Protein AF-M1ERZ3-F1 (afdb_monomer)

Radius of gyration: 27.0 Å; Cα contacts (8 Å, |Δi|>4): 35; chains: 1; bounding box: 50×41×69 Å

pLDDT: mean 72.12, std 11.9, range [40.16, 90.0]

Mean predicted aligned error: 15.04 Å

Organism: Mustela putorius furo (NCBI:txid9669)

Structure (mmCIF, N/CA/C/O backbone):
data_AF-M1ERZ3-F1
#
_entry.id   AF-M1ERZ3-F1
#
loop_
_atom_site.group_PDB
_atom_site.id
_atom_site.type_symbol
_atom_site.label_atom_id
_atom_site.label_alt_id
_atom_site.label_comp_id
_atom_site.label_asym_id
_atom_site.label_entity_id
_atom_site.label_seq_id
_atom_site.pdbx_PDB_ins_code
_atom_site.Cartn_x
_atom_site.Cartn_y
_atom_site.Cartn_z
_atom_site.occupancy
_atom_site.B_iso_or_equiv
_atom_site.auth_seq_id
_atom_site.auth_comp_id
_atom_site.auth_asym_id
_atom_site.auth_atom_id
_atom_site.pdbx_PDB_model_num
ATOM 1 N N . ILE A 1 1 ? -3.217 7.602 2.844 1.00 76.25 1 ILE A N 1
ATOM 2 C CA . ILE A 1 1 ? -3.000 8.578 1.744 1.00 76.25 1 ILE A CA 1
ATOM 3 C C . ILE A 1 1 ? -1.600 8.424 1.142 1.00 76.25 1 ILE A C 1
ATOM 5 O O . ILE A 1 1 ? -1.523 8.139 -0.041 1.00 76.25 1 ILE A O 1
ATOM 9 N N . ALA A 1 2 ? -0.514 8.481 1.926 1.00 77.56 2 ALA A N 1
ATOM 10 C CA . ALA A 1 2 ? 0.859 8.292 1.421 1.00 77.56 2 ALA A CA 1
ATOM 11 C C . ALA A 1 2 ? 1.085 6.985 0.623 1.00 77.56 2 ALA A C 1
ATOM 13 O O . ALA A 1 2 ? 1.678 7.026 -0.448 1.00 77.56 2 ALA A O 1
ATOM 14 N N . CYS A 1 3 ? 0.536 5.847 1.072 1.00 79.12 3 CYS A N 1
ATOM 15 C CA . CYS A 1 3 ? 0.616 4.578 0.329 1.00 79.12 3 CYS A CA 1
ATOM 16 C C . CYS A 1 3 ? -0.024 4.655 -1.064 1.00 79.12 3 CYS A C 1
ATOM 18 O O . CYS A 1 3 ? 0.491 4.065 -2.003 1.00 79.12 3 CYS A O 1
ATOM 20 N N . TYR A 1 4 ? -1.124 5.403 -1.202 1.00 79.06 4 TYR A N 1
ATOM 21 C CA . TYR A 1 4 ? -1.791 5.593 -2.490 1.00 79.06 4 TYR A CA 1
ATOM 22 C C . TYR A 1 4 ? -0.981 6.497 -3.417 1.00 79.06 4 TYR A C 1
ATOM 24 O O . TYR A 1 4 ? -0.911 6.223 -4.607 1.00 79.06 4 TYR A O 1
ATOM 32 N N . PHE A 1 5 ? -0.326 7.532 -2.882 1.00 81.69 5 PHE A N 1
ATOM 33 C CA . PHE A 1 5 ? 0.600 8.356 -3.663 1.00 81.69 5 PHE A CA 1
ATOM 34 C C . PHE A 1 5 ? 1.813 7.560 -4.145 1.00 81.69 5 PHE A C 1
ATOM 36 O O . PHE A 1 5 ? 2.200 7.697 -5.299 1.00 81.69 5 PHE A O 1
ATOM 43 N N . TYR A 1 6 ? 2.377 6.700 -3.295 1.00 82.75 6 TYR A N 1
ATOM 44 C CA . TYR A 1 6 ? 3.450 5.792 -3.693 1.00 82.75 6 TYR A CA 1
ATOM 45 C C . TYR A 1 6 ? 2.983 4.824 -4.788 1.00 82.75 6 TYR A C 1
ATOM 47 O O . TYR A 1 6 ? 3.605 4.734 -5.840 1.00 82.75 6 TYR A O 1
ATOM 55 N N . GLU A 1 7 ? 1.846 4.152 -4.586 1.00 82.56 7 GLU A N 1
ATOM 56 C CA . GLU A 1 7 ? 1.284 3.236 -5.583 1.00 82.56 7 GLU A CA 1
ATOM 57 C C . GLU A 1 7 ? 1.046 3.950 -6.919 1.00 82.56 7 GLU A C 1
ATOM 59 O O . GLU A 1 7 ? 1.418 3.435 -7.966 1.00 82.56 7 GLU A O 1
ATOM 64 N N . GLN A 1 8 ? 0.504 5.168 -6.885 1.00 82.88 8 GLN A N 1
ATOM 65 C CA . GLN A 1 8 ? 0.237 5.946 -8.088 1.00 82.88 8 GLN A CA 1
ATOM 66 C C . GLN A 1 8 ? 1.515 6.410 -8.801 1.00 82.88 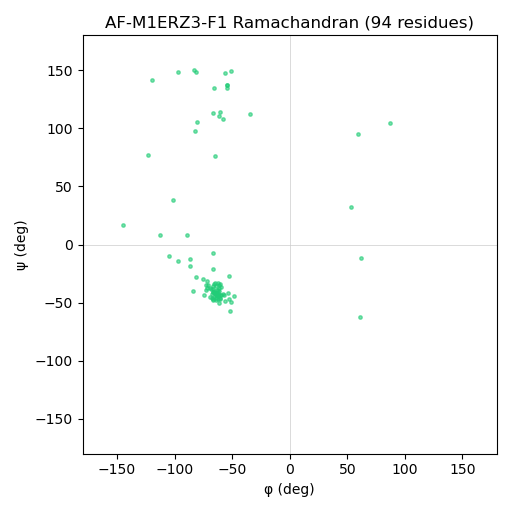8 GLN A C 1
ATOM 68 O O . GLN A 1 8 ? 1.547 6.397 -10.025 1.00 82.88 8 GLN A O 1
ATOM 73 N N . ALA A 1 9 ? 2.558 6.806 -8.068 1.00 83.31 9 ALA A N 1
ATOM 74 C CA . ALA A 1 9 ? 3.799 7.315 -8.654 1.00 83.31 9 ALA A CA 1
ATOM 75 C C . ALA A 1 9 ? 4.645 6.224 -9.333 1.00 83.31 9 ALA A C 1
ATOM 77 O O . ALA A 1 9 ? 5.348 6.505 -10.301 1.00 83.31 9 ALA A O 1
ATOM 78 N N . PHE A 1 10 ? 4.585 4.987 -8.831 1.00 81.94 10 PHE A N 1
ATOM 79 C CA . PHE A 1 10 ? 5.423 3.886 -9.316 1.00 81.94 10 PHE A CA 1
ATOM 80 C C . PHE A 1 10 ? 4.673 2.868 -10.192 1.00 81.94 10 PHE A C 1
ATOM 82 O O . PHE A 1 10 ? 5.319 2.054 -10.854 1.00 81.94 10 PHE A O 1
ATOM 89 N N . ARG A 1 11 ? 3.333 2.939 -10.273 1.00 82.06 11 ARG A N 1
ATOM 90 C CA . ARG A 1 11 ? 2.492 2.036 -11.084 1.00 82.06 11 ARG A CA 1
ATOM 91 C C . ARG A 1 11 ? 2.943 1.948 -12.543 1.00 82.06 11 ARG A C 1
ATOM 93 O O . ARG A 1 11 ? 3.098 0.838 -13.042 1.00 82.06 11 ARG A O 1
ATOM 100 N N . ASP A 1 12 ? 3.219 3.081 -13.190 1.00 79.62 12 ASP A N 1
ATOM 101 C CA . ASP A 1 12 ? 3.673 3.113 -14.589 1.00 79.62 12 ASP A CA 1
ATOM 102 C C . ASP A 1 12 ? 5.004 2.374 -14.800 1.00 79.62 12 ASP A C 1
ATOM 104 O O . ASP A 1 12 ? 5.235 1.752 -15.838 1.00 79.62 12 ASP A O 1
ATOM 108 N N . GLN A 1 13 ? 5.908 2.435 -13.819 1.00 80.50 13 GLN A N 1
ATOM 109 C CA . GLN A 1 13 ? 7.201 1.755 -13.893 1.00 80.50 13 GLN A CA 1
ATOM 110 C C . GLN A 1 13 ? 7.038 0.247 -13.684 1.00 80.50 13 GLN A C 1
ATOM 112 O O . GLN A 1 13 ? 7.599 -0.540 -14.448 1.00 80.50 13 GLN A O 1
ATOM 117 N N . TRP A 1 14 ? 6.216 -0.153 -12.708 1.00 81.56 14 TRP A N 1
ATOM 118 C CA . TRP A 1 14 ? 5.907 -1.559 -12.441 1.00 81.56 14 TRP A CA 1
ATOM 119 C C . TRP A 1 14 ? 5.215 -2.231 -13.623 1.00 81.56 14 TRP A C 1
ATOM 121 O O . TRP A 1 14 ? 5.571 -3.352 -13.975 1.00 81.56 14 TRP A O 1
ATOM 131 N N . GLU A 1 15 ? 4.269 -1.545 -14.268 1.00 79.62 15 GLU A N 1
ATOM 132 C CA . GLU A 1 15 ? 3.567 -2.057 -15.446 1.00 79.62 15 GLU A CA 1
ATOM 133 C C . GLU A 1 15 ? 4.539 -2.307 -16.603 1.00 79.62 15 GLU A C 1
ATOM 135 O O . GLU A 1 15 ? 4.548 -3.394 -17.180 1.00 79.62 15 GLU A O 1
ATOM 140 N N . ARG A 1 16 ? 5.433 -1.355 -16.895 1.00 78.56 16 ARG A N 1
ATOM 141 C CA . ARG A 1 16 ? 6.443 -1.514 -17.956 1.00 78.56 16 ARG A CA 1
ATOM 142 C C . ARG A 1 16 ? 7.399 -2.671 -17.673 1.00 78.56 16 ARG A C 1
ATOM 144 O O . ARG A 1 16 ? 7.688 -3.453 -18.580 1.00 78.56 16 ARG A O 1
ATOM 151 N N . SER A 1 17 ? 7.868 -2.807 -16.430 1.00 77.00 17 SER A N 1
ATOM 152 C CA . SER A 1 17 ? 8.701 -3.942 -16.015 1.00 77.00 17 SER A CA 1
ATOM 153 C C . SER A 1 17 ? 7.945 -5.270 -16.121 1.00 77.00 17 SER A C 1
ATOM 155 O O . SER A 1 17 ? 8.489 -6.238 -16.652 1.00 77.00 17 SER A O 1
ATOM 157 N N . TRP A 1 18 ? 6.684 -5.312 -15.687 1.00 80.00 18 TRP A N 1
ATOM 158 C CA . TRP A 1 18 ? 5.851 -6.512 -15.737 1.00 80.00 18 TRP A CA 1
ATOM 159 C C . TRP A 1 18 ? 5.547 -6.952 -17.172 1.00 80.00 18 TRP A C 1
ATOM 161 O O . TRP A 1 18 ? 5.703 -8.133 -17.484 1.00 80.00 18 TRP A O 1
ATOM 171 N N . VAL A 1 19 ? 5.180 -6.022 -18.064 1.00 80.94 19 VAL A N 1
ATOM 172 C CA . VAL A 1 19 ? 4.920 -6.317 -19.483 1.00 80.94 19 VAL A CA 1
ATOM 173 C C . VAL A 1 19 ? 6.186 -6.844 -20.155 1.00 80.94 19 VAL A C 1
ATOM 175 O O . VAL A 1 19 ? 6.125 -7.851 -20.859 1.00 80.94 19 VAL A O 1
ATOM 178 N N . ALA A 1 20 ? 7.348 -6.232 -19.902 1.00 77.81 20 ALA A N 1
ATOM 179 C CA . ALA A 1 20 ? 8.618 -6.694 -20.464 1.00 77.81 20 ALA A CA 1
ATOM 180 C C . ALA A 1 20 ? 8.969 -8.136 -20.042 1.00 77.81 20 ALA A C 1
ATOM 182 O O . ALA A 1 20 ? 9.540 -8.886 -20.832 1.00 77.81 20 ALA A O 1
ATOM 183 N N . GLN A 1 21 ? 8.604 -8.542 -18.822 1.00 76.12 21 GLN A N 1
ATOM 184 C CA . GLN A 1 21 ? 8.850 -9.893 -18.307 1.00 76.12 21 GLN A CA 1
ATOM 185 C C . GLN A 1 21 ? 7.787 -10.914 -18.736 1.00 76.12 21 GLN A C 1
ATOM 187 O O . GLN A 1 21 ? 8.114 -12.055 -19.059 1.00 76.12 21 GLN A O 1
ATOM 192 N N . SER A 1 22 ? 6.517 -10.513 -18.751 1.00 76.88 22 SER A N 1
ATOM 193 C CA . SER A 1 22 ? 5.369 -11.419 -18.888 1.00 76.88 22 SER A CA 1
ATOM 194 C C . SER A 1 22 ? 4.839 -11.519 -20.318 1.00 76.88 22 SER A C 1
ATOM 196 O O . SER A 1 22 ? 4.111 -12.459 -20.632 1.00 76.88 22 SER A O 1
ATOM 198 N N . CYS A 1 23 ? 5.231 -10.603 -21.209 1.00 81.00 23 CYS A N 1
ATOM 199 C CA . CYS A 1 23 ? 4.762 -10.544 -22.594 1.00 81.00 23 CYS A CA 1
ATOM 200 C C . CYS A 1 23 ? 4.814 -11.906 -23.317 1.00 81.00 23 CYS A C 1
ATOM 202 O O . CYS A 1 23 ? 3.836 -12.303 -23.950 1.00 81.00 23 CYS A O 1
ATOM 204 N N . LYS A 1 24 ? 5.914 -12.662 -23.169 1.00 75.75 24 LYS A N 1
ATOM 205 C CA . LYS A 1 24 ? 6.076 -13.984 -23.804 1.00 75.75 24 LYS A CA 1
ATOM 206 C C . LYS A 1 24 ? 5.095 -15.034 -23.274 1.00 75.75 24 LYS A C 1
ATOM 208 O O . LYS A 1 24 ? 4.677 -15.899 -24.030 1.00 75.75 24 LYS A O 1
ATOM 213 N N . SER A 1 25 ? 4.749 -14.968 -21.988 1.00 82.62 25 SER A N 1
ATOM 214 C CA . SER A 1 25 ? 3.871 -15.948 -21.337 1.00 82.62 25 SER A CA 1
ATOM 215 C C . SER A 1 25 ? 2.390 -15.673 -21.592 1.00 82.62 25 SER A C 1
ATOM 217 O O . SER A 1 25 ? 1.595 -16.605 -21.566 1.00 82.62 25 SER A O 1
ATOM 219 N N . TYR A 1 26 ? 2.019 -14.411 -21.812 1.00 80.69 26 TYR A N 1
ATOM 220 C CA . TYR A 1 26 ? 0.621 -13.987 -21.944 1.00 80.69 26 TYR A CA 1
ATOM 221 C C . TYR A 1 26 ? 0.254 -13.506 -23.357 1.00 80.69 26 TYR A C 1
ATOM 223 O O . TYR A 1 26 ? -0.841 -12.986 -23.549 1.00 80.69 26 TYR A O 1
ATOM 231 N N . ALA A 1 27 ? 1.147 -13.669 -24.343 1.00 79.31 27 ALA A N 1
ATOM 232 C CA . ALA A 1 27 ? 0.944 -13.252 -25.738 1.00 79.31 27 ALA A CA 1
ATOM 233 C C . ALA A 1 27 ? 0.527 -11.771 -25.904 1.00 79.31 27 ALA A C 1
ATOM 235 O O . ALA A 1 27 ? -0.213 -11.407 -26.816 1.00 79.31 27 ALA A O 1
ATOM 236 N N . ILE A 1 28 ? 1.013 -10.908 -25.010 1.00 83.38 28 ILE A N 1
ATOM 237 C CA . ILE A 1 28 ? 0.813 -9.451 -25.045 1.00 83.38 28 ILE A CA 1
ATOM 238 C C . ILE A 1 28 ? 1.840 -8.869 -26.034 1.00 83.38 28 ILE A C 1
ATOM 240 O O . ILE A 1 28 ? 2.925 -9.431 -26.150 1.00 83.38 28 ILE A O 1
ATOM 244 N N . PRO A 1 29 ? 1.579 -7.768 -26.760 1.00 77.81 29 PRO A N 1
ATOM 245 C CA . PRO A 1 29 ? 2.607 -7.122 -27.577 1.00 77.81 29 PRO A CA 1
ATOM 246 C C . PRO A 1 29 ? 3.787 -6.647 -26.714 1.00 77.81 29 PRO A C 1
ATOM 248 O O . PRO A 1 29 ? 3.648 -5.753 -25.878 1.00 77.81 29 PRO A O 1
ATOM 251 N N . CYS A 1 30 ? 4.963 -7.245 -26.921 1.00 74.25 30 CYS A N 1
ATOM 252 C CA . CYS A 1 30 ? 6.184 -6.818 -26.243 1.00 74.25 30 CYS A CA 1
ATOM 253 C C . CYS A 1 30 ? 6.550 -5.408 -26.715 1.00 74.25 30 CYS A C 1
ATOM 255 O O . CYS A 1 30 ? 6.587 -5.177 -27.929 1.00 74.25 30 CYS A O 1
ATOM 257 N N . PRO A 1 31 ? 6.906 -4.482 -25.806 1.00 70.50 31 PRO A N 1
ATOM 258 C CA . PRO A 1 31 ? 7.594 -3.268 -26.218 1.00 70.50 31 PRO A CA 1
ATOM 259 C C . PRO A 1 31 ? 8.836 -3.679 -27.015 1.00 70.50 31 PRO A C 1
ATOM 261 O O . PRO A 1 31 ? 9.497 -4.656 -26.659 1.00 70.50 31 PRO A O 1
ATOM 264 N N . HIS A 1 32 ? 9.104 -2.982 -28.122 1.00 63.19 32 HIS A N 1
ATOM 265 C CA . HIS A 1 32 ? 10.174 -3.294 -29.071 1.00 63.19 32 HIS A CA 1
ATOM 266 C C . HIS A 1 32 ? 11.553 -3.128 -28.408 1.00 63.19 32 HIS A C 1
ATOM 268 O O . HIS A 1 32 ? 12.247 -2.134 -28.593 1.00 63.19 32 HIS A O 1
ATOM 274 N N . LEU A 1 33 ? 11.935 -4.097 -27.581 1.00 59.66 33 LEU A N 1
ATOM 275 C CA . LEU A 1 33 ? 13.284 -4.271 -27.080 1.00 59.66 33 LEU A CA 1
ATOM 276 C C . LEU A 1 33 ? 14.044 -4.970 -28.195 1.00 59.66 33 LEU A C 1
ATOM 278 O O . LEU A 1 33 ? 13.820 -6.142 -28.501 1.00 59.66 33 LEU A O 1
ATOM 282 N N . GLN A 1 34 ? 14.870 -4.173 -28.855 1.00 48.69 34 GLN A N 1
ATOM 283 C CA . GLN A 1 34 ? 15.838 -4.569 -29.856 1.00 48.69 34 GLN A CA 1
ATOM 284 C C . GLN A 1 34 ? 16.445 -5.945 -29.537 1.00 48.69 34 GLN A C 1
ATOM 286 O O . GLN A 1 34 ? 17.163 -6.101 -28.559 1.00 48.69 34 GLN A O 1
ATOM 291 N N . GLY A 1 35 ? 16.119 -6.927 -30.380 1.00 44.47 35 GLY A N 1
ATOM 292 C CA . GLY A 1 35 ? 16.906 -8.137 -30.605 1.00 44.47 35 GLY A CA 1
ATOM 293 C C . GLY A 1 35 ? 17.172 -9.043 -29.401 1.00 44.47 35 GLY A C 1
ATOM 294 O O . GLY A 1 35 ? 18.207 -8.945 -28.760 1.00 44.47 35 GLY A O 1
ATOM 295 N N . GLY A 1 36 ? 16.323 -10.060 -29.241 1.00 43.81 36 GLY A N 1
ATOM 296 C CA . GLY A 1 36 ? 16.770 -11.375 -28.778 1.00 43.81 36 GLY A CA 1
ATOM 297 C C . GLY A 1 36 ? 16.816 -11.573 -27.269 1.00 43.81 36 GLY A C 1
ATOM 298 O O . GLY A 1 36 ? 17.769 -11.185 -26.618 1.00 43.81 36 GLY A O 1
ATOM 299 N N . GLY A 1 37 ? 15.827 -12.305 -26.744 1.00 49.78 37 GLY A N 1
ATOM 300 C CA . GLY A 1 37 ? 16.001 -13.262 -25.638 1.00 49.78 37 GLY A CA 1
ATOM 301 C C . GLY A 1 37 ? 16.490 -12.781 -24.262 1.00 49.78 37 GLY A C 1
ATOM 302 O O . GLY A 1 37 ? 16.394 -13.566 -23.326 1.00 49.78 37 GLY A O 1
ATOM 303 N N . GLY A 1 38 ? 16.981 -11.554 -24.118 1.00 51.28 38 GLY A N 1
ATOM 304 C CA . GLY A 1 38 ? 17.689 -11.057 -22.948 1.00 51.28 38 GLY A CA 1
ATOM 305 C C . GLY A 1 38 ? 16.792 -10.281 -21.996 1.00 51.28 38 GLY A C 1
ATOM 306 O O . GLY A 1 38 ? 15.825 -9.640 -22.405 1.00 51.28 38 GLY A O 1
ATOM 307 N N . ALA A 1 39 ? 17.125 -10.379 -20.711 1.00 54.84 39 ALA A N 1
ATOM 308 C CA . ALA A 1 39 ? 16.497 -9.645 -19.624 1.00 54.84 39 ALA A CA 1
ATOM 309 C C . ALA A 1 39 ? 16.428 -8.127 -19.912 1.00 54.84 39 ALA A C 1
ATOM 311 O O . ALA A 1 39 ? 17.303 -7.597 -20.601 1.00 54.84 39 ALA A O 1
ATOM 312 N N . PRO A 1 40 ? 15.409 -7.417 -19.391 1.00 55.88 40 PRO A N 1
ATOM 313 C CA . PRO A 1 40 ? 15.285 -5.976 -19.578 1.00 55.88 40 PRO A C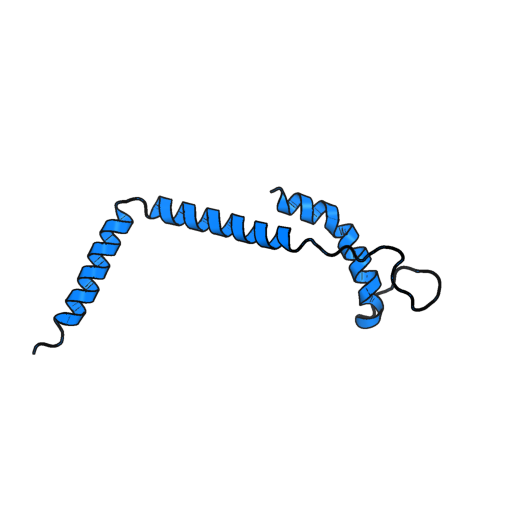A 1
ATOM 314 C C . PRO A 1 40 ? 16.545 -5.232 -19.086 1.00 55.88 40 PRO A C 1
ATOM 316 O O . PRO A 1 40 ? 17.150 -5.648 -18.098 1.00 55.88 40 PRO A O 1
ATOM 319 N N . PRO A 1 41 ? 16.924 -4.106 -19.724 1.00 55.34 41 PRO A N 1
ATOM 320 C CA . PRO A 1 41 ? 18.131 -3.339 -19.385 1.00 55.34 41 PRO A CA 1
ATOM 321 C C . PRO A 1 41 ? 18.091 -2.673 -17.999 1.00 55.34 41 PRO A C 1
ATOM 323 O O . PRO A 1 41 ? 19.086 -2.109 -17.555 1.00 55.34 41 PRO A O 1
ATOM 326 N N . HIS A 1 42 ? 16.947 -2.721 -17.313 1.00 55.19 42 HIS A N 1
ATOM 327 C CA . HIS A 1 42 ? 16.741 -2.134 -15.995 1.00 55.19 42 HIS A CA 1
ATOM 328 C C . HIS A 1 42 ? 16.360 -3.242 -15.007 1.00 55.19 42 HIS A C 1
ATOM 330 O O . HIS A 1 42 ? 15.599 -4.142 -15.382 1.00 55.19 42 HIS A O 1
ATOM 336 N N . PRO A 1 43 ? 16.852 -3.189 -13.754 1.00 59.03 43 PRO A N 1
ATOM 337 C CA . PRO A 1 43 ? 16.442 -4.138 -12.731 1.00 59.03 43 PRO A CA 1
ATOM 338 C C . PRO A 1 43 ? 14.912 -4.116 -12.619 1.00 59.03 43 PRO A C 1
ATOM 340 O O . PRO A 1 43 ? 14.319 -3.033 -12.677 1.00 59.03 43 PRO A O 1
ATOM 343 N N . PRO A 1 44 ? 14.256 -5.281 -12.502 1.00 59.16 44 PRO A N 1
ATOM 344 C CA . PRO A 1 44 ? 12.811 -5.328 -12.392 1.00 59.16 44 PRO A CA 1
ATOM 345 C C . PRO A 1 44 ? 12.388 -4.592 -11.131 1.00 59.16 44 PRO A C 1
ATOM 347 O O . PRO A 1 44 ? 12.656 -5.029 -10.013 1.00 59.16 44 PRO A O 1
ATOM 350 N N . MET A 1 45 ? 11.755 -3.440 -11.325 1.00 63.34 45 MET A N 1
ATOM 351 C CA . MET A 1 45 ? 11.221 -2.661 -10.228 1.00 63.34 45 MET A CA 1
ATOM 352 C C . MET A 1 45 ? 9.871 -3.280 -9.883 1.00 63.34 45 MET A C 1
ATOM 354 O O . MET A 1 45 ? 8.878 -3.072 -10.574 1.00 63.34 45 MET A O 1
ATOM 358 N N . SER A 1 46 ? 9.862 -4.134 -8.866 1.00 64.06 46 SER A N 1
ATOM 359 C CA . SER A 1 46 ? 8.636 -4.670 -8.289 1.00 64.06 46 SER A CA 1
ATOM 360 C C . SER A 1 46 ? 8.069 -3.679 -7.275 1.00 64.06 46 SER A C 1
ATOM 362 O O . SER A 1 46 ? 8.844 -2.966 -6.628 1.00 64.06 46 SER A O 1
ATOM 364 N N . PRO A 1 47 ? 6.742 -3.643 -7.085 1.00 66.25 47 PRO A N 1
ATOM 365 C CA . PRO A 1 47 ? 6.167 -2.895 -5.983 1.00 66.25 47 PRO A CA 1
ATOM 366 C C . PRO A 1 47 ? 6.775 -3.326 -4.657 1.00 66.25 47 PRO A C 1
ATOM 368 O O . PRO A 1 47 ? 6.913 -4.521 -4.385 1.00 66.25 47 PRO A O 1
ATOM 371 N N . ASP A 1 48 ? 7.129 -2.345 -3.829 1.00 70.88 48 ASP A N 1
ATOM 372 C CA . ASP A 1 48 ? 7.622 -2.621 -2.491 1.00 70.88 48 ASP A CA 1
ATOM 373 C C . ASP A 1 48 ? 6.482 -3.226 -1.661 1.00 70.88 48 ASP A C 1
ATOM 375 O O . ASP A 1 48 ? 5.462 -2.586 -1.379 1.00 70.88 48 ASP A O 1
ATOM 379 N N . PHE A 1 49 ? 6.649 -4.498 -1.296 1.00 71.44 49 PHE A N 1
ATOM 380 C CA . PHE A 1 49 ? 5.696 -5.280 -0.508 1.00 71.44 49 PHE A CA 1
ATOM 381 C C . PHE A 1 49 ? 5.300 -4.573 0.800 1.00 71.44 49 PHE A C 1
ATOM 383 O O . PHE A 1 49 ? 4.177 -4.722 1.292 1.00 71.44 49 PHE A O 1
ATOM 390 N N . THR A 1 50 ? 6.186 -3.730 1.328 1.00 73.19 50 THR A N 1
ATOM 391 C CA . THR A 1 50 ? 5.972 -2.950 2.546 1.00 73.19 50 THR A CA 1
ATOM 392 C C . THR A 1 50 ? 4.804 -1.977 2.402 1.00 73.19 50 THR A C 1
ATOM 394 O O . THR A 1 50 ? 4.064 -1.772 3.361 1.00 73.19 50 THR A O 1
ATOM 397 N N . VAL A 1 51 ? 4.546 -1.422 1.212 1.00 76.75 51 VAL A N 1
ATOM 398 C CA . VAL A 1 51 ?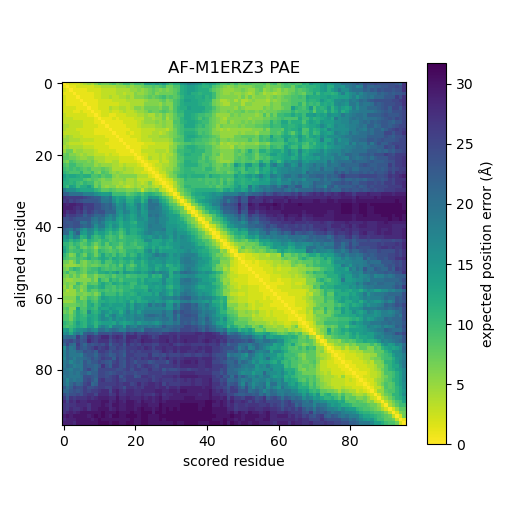 3.412 -0.501 1.008 1.00 76.75 51 VAL A CA 1
ATOM 399 C C . VAL A 1 51 ? 2.072 -1.215 1.164 1.00 76.75 51 VAL A C 1
ATOM 401 O O . VAL A 1 51 ? 1.139 -0.654 1.748 1.00 76.75 51 VAL A O 1
ATOM 404 N N . PHE A 1 52 ? 1.991 -2.477 0.739 1.00 75.38 52 PHE A N 1
ATOM 405 C CA . PHE A 1 52 ? 0.818 -3.310 0.989 1.00 75.38 52 PHE A CA 1
ATOM 406 C C . PHE A 1 52 ? 0.663 -3.625 2.477 1.00 75.38 52 PHE A C 1
ATOM 408 O O . PHE A 1 52 ? -0.427 -3.447 3.019 1.00 75.38 52 PHE A O 1
ATOM 415 N N . MET A 1 53 ? 1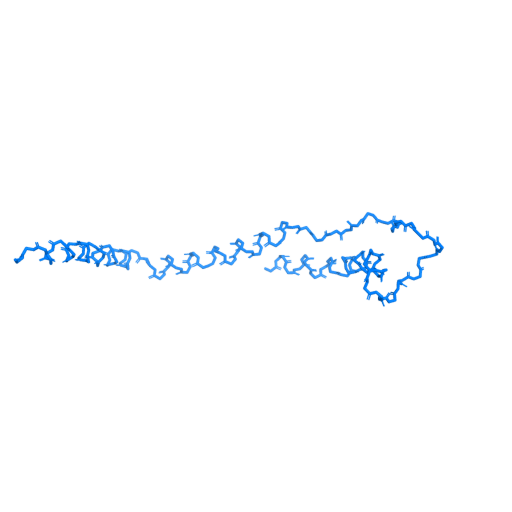.744 -4.012 3.161 1.00 81.44 53 MET A N 1
ATOM 416 C CA . MET A 1 53 ? 1.714 -4.258 4.609 1.00 81.44 53 MET A CA 1
ATOM 417 C C . MET A 1 53 ? 1.253 -3.019 5.391 1.00 81.44 53 MET A C 1
ATOM 419 O O . MET A 1 53 ? 0.398 -3.127 6.270 1.00 81.44 53 MET A O 1
ATOM 423 N N . ILE A 1 54 ? 1.736 -1.827 5.022 1.00 82.62 54 ILE A N 1
ATOM 424 C CA . ILE A 1 54 ? 1.323 -0.563 5.642 1.00 82.62 54 ILE A CA 1
ATOM 425 C C . ILE A 1 54 ? -0.160 -0.284 5.369 1.00 82.62 54 ILE A C 1
ATOM 427 O O . ILE A 1 54 ? -0.875 0.110 6.286 1.00 82.62 54 ILE A O 1
ATOM 431 N N . LYS A 1 55 ? -0.666 -0.519 4.150 1.00 82.31 55 LYS A N 1
ATOM 432 C CA . LYS A 1 55 ? -2.092 -0.330 3.826 1.00 82.31 55 LYS A CA 1
ATOM 433 C C . LYS A 1 55 ? -2.994 -1.150 4.753 1.00 82.31 55 LYS A C 1
ATOM 435 O O . LYS A 1 55 ? -3.928 -0.592 5.329 1.00 82.31 55 LYS A O 1
ATOM 440 N N . TYR A 1 56 ? -2.685 -2.434 4.936 1.00 85.44 56 TYR A N 1
ATOM 441 C CA . TYR A 1 56 ? -3.453 -3.314 5.820 1.00 85.44 56 TYR A CA 1
ATOM 442 C C . TYR A 1 56 ? -3.322 -2.917 7.288 1.00 85.44 56 TYR A C 1
ATOM 444 O O . TYR A 1 56 ? -4.324 -2.873 8.004 1.00 85.44 56 TYR A O 1
ATOM 452 N N . LEU A 1 57 ? -2.116 -2.548 7.723 1.00 86.12 57 LEU A N 1
ATOM 453 C CA . LEU A 1 57 ? -1.875 -2.068 9.079 1.00 86.12 57 LEU A CA 1
ATOM 454 C C . LEU A 1 57 ? -2.702 -0.811 9.388 1.00 86.12 57 LEU A C 1
ATOM 456 O O . LEU A 1 57 ? -3.337 -0.741 10.436 1.00 86.12 57 LEU A O 1
ATOM 460 N N . MET A 1 58 ? -2.773 0.151 8.464 1.00 86.12 58 MET A N 1
ATOM 461 C CA . MET A 1 58 ? -3.570 1.371 8.642 1.00 86.12 58 MET A CA 1
ATOM 462 C C . MET A 1 58 ? -5.066 1.062 8.763 1.00 86.12 58 MET A C 1
ATOM 464 O O . MET A 1 58 ? -5.734 1.609 9.640 1.00 86.12 58 MET A O 1
ATOM 468 N N . THR A 1 59 ? -5.598 0.154 7.936 1.00 86.38 59 THR A N 1
ATOM 469 C CA . THR A 1 59 ? -7.005 -0.271 8.047 1.00 86.38 59 THR A CA 1
ATOM 470 C C . THR A 1 59 ? -7.282 -1.033 9.340 1.00 86.38 59 THR A C 1
ATOM 472 O O . THR A 1 59 ? -8.318 -0.819 9.967 1.00 86.38 59 THR A O 1
ATOM 475 N N . LEU A 1 60 ? -6.337 -1.873 9.775 1.00 87.25 60 LEU A N 1
ATOM 476 C CA . LEU A 1 60 ? -6.440 -2.635 11.013 1.00 87.25 60 LEU A CA 1
ATOM 477 C C . LEU A 1 60 ? -6.466 -1.697 12.222 1.00 87.25 60 LEU A C 1
ATOM 479 O O . LEU A 1 60 ? -7.332 -1.833 13.078 1.00 87.25 60 LEU A O 1
ATOM 483 N N . ILE A 1 61 ? -5.571 -0.708 12.267 1.00 87.94 61 ILE A N 1
ATOM 484 C CA . ILE A 1 61 ? -5.510 0.271 13.356 1.00 87.94 61 ILE A CA 1
ATOM 485 C C . ILE A 1 61 ? -6.818 1.064 13.444 1.00 87.94 61 ILE A C 1
ATOM 487 O O . ILE A 1 61 ? -7.359 1.190 14.536 1.00 87.94 61 ILE A O 1
ATOM 491 N N . VAL A 1 62 ? -7.362 1.556 12.324 1.00 90.00 62 VAL A N 1
ATOM 492 C CA . VAL A 1 62 ? -8.647 2.287 12.313 1.00 90.00 62 VAL A CA 1
ATOM 493 C C . VAL A 1 62 ? -9.814 1.395 12.764 1.00 90.00 62 VAL A C 1
ATOM 495 O O . VAL A 1 62 ? -10.685 1.838 13.517 1.00 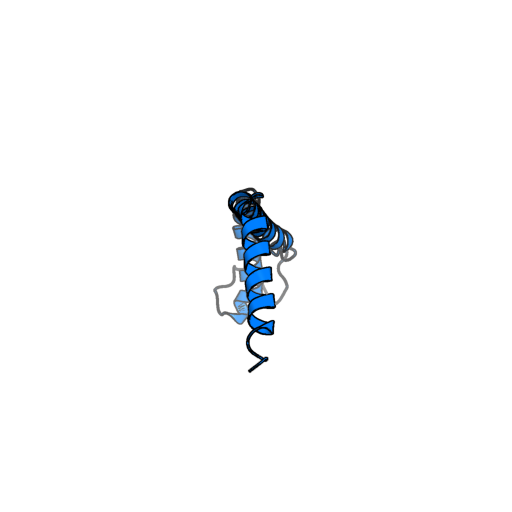90.00 62 VAL A O 1
ATOM 498 N N . GLY A 1 63 ? -9.828 0.123 12.359 1.00 87.31 63 GLY A N 1
ATOM 499 C CA . GLY A 1 63 ? -10.809 -0.857 12.836 1.00 87.31 63 GLY A CA 1
ATOM 500 C C . GLY A 1 63 ? -10.695 -1.124 14.340 1.00 87.31 63 GLY A C 1
ATOM 501 O O . GLY A 1 63 ? -11.697 -1.151 15.050 1.00 87.31 63 GLY A O 1
ATOM 502 N N . ILE A 1 64 ? -9.472 -1.253 14.853 1.00 86.12 64 ILE A N 1
ATOM 503 C CA . ILE A 1 64 ? -9.205 -1.472 16.276 1.00 86.12 64 ILE A CA 1
ATOM 504 C C . ILE A 1 64 ? -9.599 -0.241 17.101 1.00 86.12 64 ILE A C 1
ATOM 506 O O . ILE A 1 64 ? -10.286 -0.376 18.112 1.00 86.12 64 ILE A O 1
ATOM 510 N N . THR A 1 65 ? -9.203 0.962 16.682 1.00 84.38 65 THR A N 1
ATOM 511 C CA . THR A 1 65 ? -9.499 2.198 17.420 1.00 84.38 65 THR A CA 1
ATOM 512 C C . THR A 1 65 ? -10.989 2.509 17.428 1.00 84.38 65 THR A C 1
ATOM 514 O O . THR A 1 65 ? -11.509 2.854 18.484 1.00 84.38 65 THR A O 1
ATOM 517 N N . SER A 1 66 ? -11.697 2.324 16.309 1.00 83.00 66 SER A N 1
ATOM 518 C CA . SER A 1 66 ? -13.162 2.445 16.269 1.00 83.00 66 SER A CA 1
ATOM 519 C C . SER A 1 66 ? -13.841 1.385 17.136 1.00 83.00 66 SER A C 1
ATOM 521 O O . SER A 1 66 ? -14.710 1.726 17.936 1.00 83.00 66 SER A O 1
ATOM 523 N N . GLY A 1 67 ? -13.380 0.132 17.068 1.00 81.62 67 GLY A N 1
ATOM 524 C CA . GLY A 1 67 ? -13.812 -0.946 17.950 1.00 81.62 67 GLY A CA 1
ATOM 525 C C . GLY A 1 67 ? -13.704 -0.548 19.419 1.00 81.62 67 GLY A C 1
ATOM 526 O O . GLY A 1 67 ? -14.714 -0.515 20.108 1.00 81.62 67 GLY A O 1
ATOM 527 N N . PHE A 1 68 ? -12.521 -0.151 19.893 1.00 74.19 68 PHE A N 1
ATOM 528 C CA . PHE A 1 68 ? -12.310 0.283 21.278 1.00 74.19 68 PHE A CA 1
ATOM 529 C C . PHE A 1 68 ? -13.053 1.565 21.655 1.00 74.19 68 PHE A C 1
ATOM 531 O O . PHE A 1 68 ? -13.486 1.692 22.797 1.00 74.19 68 PHE A O 1
ATOM 538 N N . TRP A 1 69 ? -13.228 2.503 20.726 1.00 73.44 69 TRP A N 1
ATOM 539 C CA . TRP A 1 69 ? -13.985 3.733 20.959 1.00 73.44 69 TRP A CA 1
ATOM 540 C C . TRP A 1 69 ? -15.470 3.432 21.205 1.00 73.44 69 TRP A C 1
ATOM 542 O O . TRP A 1 69 ? -16.072 3.966 22.134 1.00 73.44 69 TRP A O 1
ATOM 552 N N . ILE A 1 70 ? -16.036 2.487 20.450 1.00 67.88 70 ILE A N 1
ATOM 553 C CA . ILE A 1 70 ? -17.403 1.974 20.639 1.00 67.88 70 ILE A CA 1
ATOM 554 C C . ILE A 1 70 ? -17.470 1.035 21.861 1.00 67.88 70 ILE A C 1
ATOM 556 O O . ILE A 1 70 ? -18.487 0.947 22.557 1.00 67.88 70 ILE A O 1
ATOM 560 N N . TRP A 1 71 ? -16.366 0.353 22.175 1.00 63.62 71 TRP A N 1
ATOM 561 C CA . TRP A 1 71 ? -16.239 -0.553 23.317 1.00 63.62 71 TRP A CA 1
ATOM 562 C C . TRP A 1 71 ? -15.763 0.127 24.614 1.00 63.62 71 TRP A C 1
ATOM 564 O O . TRP A 1 71 ? -15.481 -0.550 25.606 1.00 63.62 71 TRP A O 1
ATOM 574 N N . SER A 1 72 ? -15.687 1.461 24.620 1.00 59.28 72 SER A N 1
ATOM 575 C CA . SER A 1 72 ? -15.065 2.267 25.670 1.00 59.28 72 SER A CA 1
ATOM 576 C C . SER A 1 72 ? -15.713 2.014 27.037 1.00 59.28 72 SER A C 1
ATOM 578 O O . SER A 1 72 ? -16.863 2.379 27.283 1.00 59.28 72 SER A O 1
ATOM 580 N N . GLY A 1 73 ? -14.978 1.328 27.923 1.00 61.00 73 GLY A N 1
ATOM 581 C CA . GLY A 1 73 ? -15.237 1.117 29.356 1.00 61.00 73 GLY A CA 1
ATOM 582 C C . GLY A 1 73 ? -16.532 0.387 29.742 1.00 61.00 7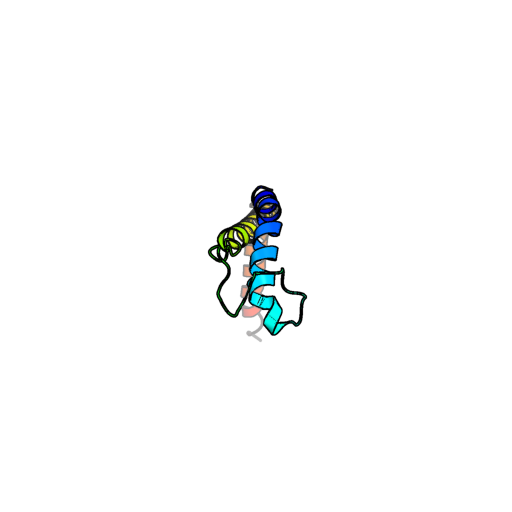3 GLY A C 1
ATOM 583 O O . GLY A 1 73 ? -16.493 -0.678 30.357 1.00 61.00 73 GLY A O 1
ATOM 584 N N . LYS A 1 74 ? -17.699 0.953 29.419 1.00 59.50 74 LYS A N 1
ATOM 585 C CA . LYS A 1 74 ? -19.017 0.411 29.777 1.00 59.50 74 LYS A CA 1
ATOM 586 C C . LYS A 1 74 ? -19.375 -0.832 28.963 1.00 59.50 74 LYS A C 1
ATOM 588 O O . LYS A 1 74 ? -19.906 -1.786 29.532 1.00 59.50 74 LYS A O 1
ATOM 593 N N . THR A 1 75 ? -19.050 -0.856 27.671 1.00 67.88 75 THR A N 1
ATOM 594 C CA . THR A 1 75 ? -19.365 -1.992 26.793 1.00 67.88 75 THR A CA 1
ATOM 595 C C . THR A 1 75 ? -18.515 -3.208 27.161 1.00 67.88 75 THR A C 1
ATOM 597 O O . THR A 1 75 ? -19.064 -4.279 27.387 1.00 67.88 75 THR A O 1
ATOM 600 N N . LEU A 1 76 ? -17.210 -3.026 27.379 1.00 68.88 76 LEU A N 1
ATOM 601 C CA . LEU A 1 76 ? -16.298 -4.044 27.919 1.00 68.88 76 LEU A CA 1
ATOM 602 C C . LEU A 1 76 ? -16.804 -4.694 29.215 1.00 68.88 76 LEU A C 1
ATOM 604 O O . LEU A 1 76 ? -16.850 -5.918 29.338 1.00 68.88 76 LEU A O 1
ATOM 608 N N . ASN A 1 77 ? -17.213 -3.874 30.187 1.00 68.88 77 ASN A N 1
ATOM 609 C CA . ASN A 1 77 ? -17.669 -4.367 31.487 1.00 68.88 77 ASN A CA 1
ATOM 610 C C . ASN A 1 77 ? -19.036 -5.072 31.397 1.00 68.88 77 ASN A C 1
ATOM 612 O O . ASN A 1 77 ? -19.276 -6.054 32.099 1.00 68.88 77 ASN A O 1
ATOM 616 N N . SER A 1 78 ? -19.922 -4.597 30.516 1.00 70.50 78 SER A N 1
ATOM 617 C CA . SER A 1 78 ? -21.200 -5.243 30.185 1.00 70.50 78 SER A CA 1
ATOM 618 C C . SER A 1 78 ? -20.988 -6.608 29.522 1.00 70.50 78 SER A C 1
ATOM 620 O O . SER A 1 78 ? -21.538 -7.610 29.977 1.00 70.50 78 SER A O 1
ATOM 622 N N . TRP A 1 79 ? -20.106 -6.678 28.523 1.00 74.19 79 TRP A N 1
ATOM 623 C CA . TRP A 1 79 ? -19.739 -7.920 27.843 1.00 74.19 79 TRP A CA 1
ATOM 624 C C . TRP A 1 79 ? -19.096 -8.924 28.793 1.00 74.19 79 TRP A C 1
ATOM 626 O O . TRP A 1 79 ? -19.432 -10.104 28.752 1.00 74.19 79 TRP A O 1
ATOM 636 N N . ARG A 1 80 ? -18.235 -8.462 29.707 1.00 74.56 80 ARG A N 1
ATOM 637 C CA . ARG A 1 80 ? -17.654 -9.311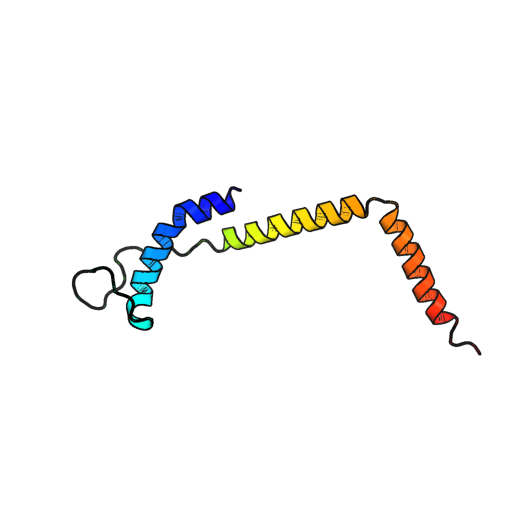 30.751 1.00 74.56 80 ARG A CA 1
ATOM 638 C C . ARG A 1 80 ? -18.739 -9.902 31.655 1.00 74.56 80 ARG A C 1
ATOM 640 O O . ARG A 1 80 ? -18.752 -11.109 31.861 1.00 74.56 80 ARG A O 1
ATOM 647 N N . LYS A 1 81 ? -19.695 -9.087 32.124 1.00 76.00 81 LYS A N 1
ATOM 648 C CA . LYS A 1 81 ? -20.845 -9.562 32.919 1.00 76.00 81 LYS A CA 1
ATOM 649 C C . LYS A 1 81 ? -21.732 -10.542 32.141 1.00 76.00 81 LYS A C 1
ATOM 651 O O . LYS A 1 81 ? -22.184 -11.524 32.723 1.00 76.00 81 LYS A O 1
ATOM 656 N N . PHE A 1 82 ? -21.959 -10.309 30.849 1.00 79.12 82 PHE A N 1
ATOM 657 C CA . PHE A 1 82 ? -22.728 -11.203 29.979 1.00 79.12 82 PHE A CA 1
ATOM 658 C C . PHE A 1 82 ? -22.027 -12.551 29.761 1.00 79.12 82 PHE A C 1
ATOM 660 O O . PHE A 1 82 ? -22.641 -13.596 29.962 1.00 79.12 82 PHE A O 1
ATOM 667 N N . TYR A 1 83 ? -20.725 -12.546 29.457 1.00 78.38 83 TYR A N 1
ATOM 668 C CA . TYR A 1 83 ? -19.931 -13.771 29.334 1.00 78.38 83 TYR A CA 1
ATOM 669 C C . TYR A 1 83 ? -19.910 -14.570 30.639 1.00 78.38 83 TYR A C 1
ATOM 671 O O . TYR A 1 83 ? -20.126 -15.776 30.601 1.00 78.38 83 TYR A O 1
ATOM 679 N N . THR A 1 84 ? -19.736 -13.913 31.793 1.00 80.06 84 THR A N 1
ATOM 680 C CA . THR A 1 84 ? -19.816 -14.576 33.105 1.00 80.06 84 THR A CA 1
ATOM 681 C C . THR A 1 84 ? -21.199 -15.182 33.360 1.00 80.06 84 THR A C 1
ATOM 683 O O . THR A 1 84 ? -21.295 -16.255 33.947 1.00 80.06 84 THR A O 1
ATOM 686 N N . ARG A 1 85 ? -22.289 -14.535 32.929 1.00 76.81 85 ARG A N 1
ATOM 687 C CA . ARG A 1 85 ? -23.645 -15.101 33.044 1.00 76.81 85 ARG A CA 1
ATOM 688 C C . ARG A 1 85 ? -23.827 -16.316 32.139 1.00 76.81 85 ARG A C 1
ATOM 690 O O . ARG A 1 85 ? -24.377 -17.302 32.603 1.00 76.81 85 ARG A O 1
ATOM 6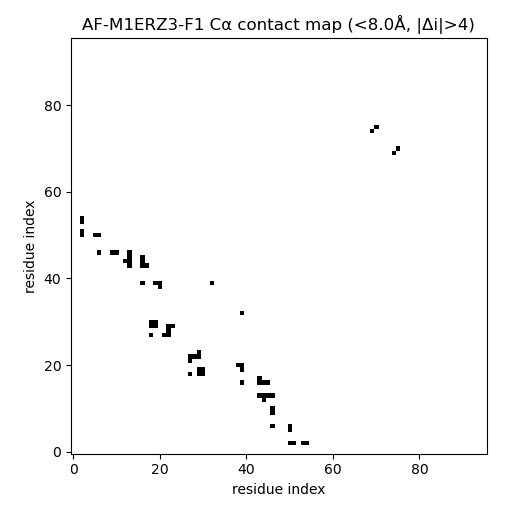97 N N . LEU A 1 86 ? -23.338 -16.279 30.901 1.00 78.50 86 LEU A N 1
ATOM 698 C CA . LEU A 1 86 ? -23.417 -17.412 29.976 1.00 78.50 86 LEU A CA 1
ATOM 699 C C . LEU A 1 86 ? -22.598 -18.618 30.448 1.00 78.50 86 LEU A C 1
ATOM 7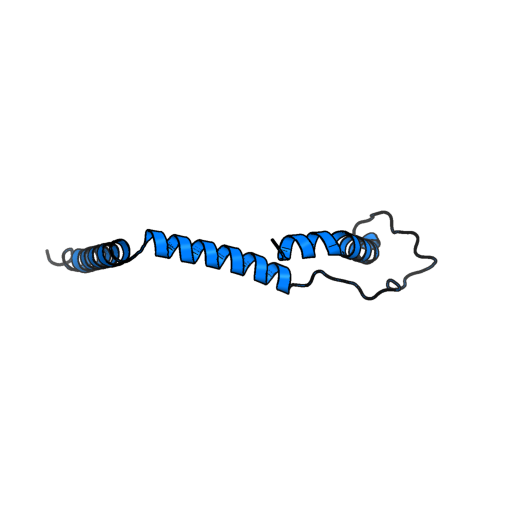01 O O . LEU A 1 86 ? -23.077 -19.746 30.367 1.00 78.50 86 LEU A O 1
ATOM 705 N N . THR A 1 87 ? -21.387 -18.403 30.966 1.00 75.81 87 THR A N 1
ATOM 706 C CA . THR A 1 87 ? -20.557 -19.500 31.484 1.00 75.81 87 THR A CA 1
ATOM 707 C C . THR A 1 87 ? -21.125 -20.099 32.770 1.00 75.81 87 THR A C 1
ATOM 709 O O . THR A 1 87 ? -21.112 -21.317 32.906 1.00 75.81 87 THR A O 1
ATOM 712 N N . ASN A 1 88 ? -21.699 -19.287 33.667 1.00 68.56 88 ASN A N 1
ATOM 713 C CA . ASN A 1 88 ? -22.402 -19.798 34.852 1.00 68.56 88 ASN A CA 1
ATOM 714 C C . ASN A 1 88 ? -23.757 -20.443 34.508 1.00 68.56 88 ASN A C 1
ATOM 716 O O . ASN A 1 88 ? -24.132 -21.432 35.126 1.00 68.56 88 ASN A O 1
ATOM 720 N N . SER A 1 89 ? -24.484 -19.936 33.506 1.00 59.06 89 SER A N 1
ATOM 721 C CA . SER A 1 89 ? -25.754 -20.529 33.055 1.00 59.06 89 SER A CA 1
ATOM 722 C C . SER A 1 89 ? -25.546 -21.928 32.481 1.00 59.06 89 SER A C 1
ATOM 724 O O . SER A 1 89 ? -26.364 -22.806 32.719 1.00 59.06 89 SER A O 1
ATOM 726 N N . LYS A 1 90 ? -24.418 -22.165 31.798 1.00 56.16 90 LYS A N 1
ATOM 727 C CA . LYS A 1 90 ? -24.032 -23.509 31.345 1.00 56.16 90 LYS A CA 1
ATOM 728 C C . LYS A 1 90 ? -23.699 -24.474 32.487 1.00 56.16 90 LYS A C 1
ATOM 730 O O . LYS A 1 90 ? -23.752 -25.675 32.272 1.00 56.16 90 LYS A O 1
ATOM 735 N N . GLN A 1 91 ? -23.368 -23.975 33.679 1.00 57.75 91 GLN A N 1
ATOM 736 C CA . GLN A 1 91 ? -23.128 -24.799 34.871 1.00 57.75 91 GLN A CA 1
ATOM 737 C C . GLN A 1 91 ? -24.407 -25.108 35.666 1.00 57.75 91 GLN A C 1
ATOM 739 O O . GLN A 1 91 ? -24.408 -26.054 36.446 1.00 57.75 91 GLN A O 1
ATOM 744 N N . GLY A 1 92 ? -25.492 -24.348 35.467 1.00 55.06 92 GLY A N 1
ATOM 745 C CA . GLY A 1 92 ? -26.789 -24.584 36.118 1.00 55.06 92 GLY A CA 1
ATOM 746 C C . GLY A 1 92 ? -27.703 -25.577 35.389 1.00 55.06 92 GLY A C 1
ATOM 747 O O . GLY A 1 92 ? -28.689 -26.025 35.961 1.00 55.06 92 GLY A O 1
ATOM 748 N N . GLU A 1 93 ? -27.378 -25.943 34.146 1.00 53.47 93 GLU A N 1
ATOM 749 C CA . GLU A 1 93 ? -28.152 -26.870 33.302 1.00 53.47 93 GLU A CA 1
ATOM 750 C C . GLU A 1 93 ? -27.524 -28.279 33.291 1.00 53.47 93 GLU A C 1
ATOM 752 O O . GLU A 1 93 ? -27.402 -28.934 32.260 1.00 53.47 93 GLU A O 1
ATOM 757 N N . THR A 1 94 ? -27.014 -28.743 34.435 1.00 53.09 94 THR A N 1
ATOM 758 C CA . THR A 1 94 ? -26.573 -30.146 34.613 1.00 53.09 94 THR A CA 1
ATOM 759 C C . THR A 1 94 ? -26.838 -30.680 36.023 1.00 53.09 94 THR A C 1
ATOM 761 O O . THR A 1 94 ? -26.289 -31.702 36.423 1.00 53.09 94 THR A O 1
ATOM 764 N N . THR A 1 95 ? -27.703 -30.008 36.782 1.00 48.84 95 THR A N 1
ATOM 765 C CA . THR A 1 95 ? -28.236 -30.511 38.052 1.00 48.84 95 THR A CA 1
ATOM 766 C C . THR A 1 95 ? -29.757 -30.546 37.975 1.00 48.84 95 THR A C 1
ATOM 768 O O . THR A 1 95 ? -30.427 -29.661 38.507 1.00 48.84 95 THR A O 1
ATOM 771 N N . VAL A 1 96 ? -30.285 -31.550 37.278 1.00 40.16 96 VAL A N 1
ATOM 772 C CA . VAL A 1 96 ? -31.610 -32.129 37.538 1.00 40.16 96 VAL A CA 1
ATOM 773 C C . VAL A 1 96 ? -31.453 -33.638 37.485 1.00 40.16 96 VAL A C 1
ATOM 775 O O . VAL A 1 96 ? -30.822 -34.110 36.512 1.00 40.16 96 VAL A O 1
#

InterPro domains:
  IPR000539 Frizzled/Smoothened, 7TM [PF01534] (1-85)
  IPR015526 Frizzled/secreted frizzled-related protein [PTHR11309] (2-81)

Foldseek 3Di:
DVLVVLCVVCVVVLVLLCCCVCCVVPVNDHDPPPDDDDHDPDDRDHPDVVSVVVVVVVVVVVVVVVVCVVCPPPVVVVVVVVVVCVVVVVVVVPDD

Sequence (96 aa):
IACYFYEQAFRDQWERSWVAQSCKSYAIPCPHLQGGGGAPPHPPMSPDFTVFMIKYLMTLIVGITSGFWIWSGKTLNSWRKFYTRLTNSKQGETTV

Secondary structure (DSSP, 8-state):
-HHHHHHHHHHHHHHHHHHHHHHHHHT------SSSSPPPSS------HHHHHHHHHHHHHHHHHHHHHHTTTHHHHHHHHHHHHHHHHHHHTT--

Solvent-accessible surface area (backbone atoms only — not comparable to full-atom values): 5858 Å² total; per-residue (Å²): 110,70,56,56,54,53,50,64,73,44,44,69,55,31,50,55,41,46,44,69,70,41,16,86,82,68,76,45,88,57,75,91,69,82,76,73,100,65,79,72,100,58,83,79,54,68,81,64,65,62,50,57,54,49,53,53,50,54,54,47,50,54,52,49,52,52,49,48,63,73,33,52,70,61,47,50,53,50,51,50,54,50,51,54,49,54,58,50,52,65,64,63,76,76,76,127